Protein AF-A0A7C5HW14-F1 (afdb_monomer)

Radius of gyration: 15.5 Å; Cα contacts (8 Å, |Δi|>4): 98; chains: 1; bounding box: 35×21×46 Å

Nearest PDB structures (foldseek):
  6ga0-assembly1_A  TM=6.897E-01  e=1.597E-01  Saccharolobus solfataricus P2
  2j4r-assembly2_B  TM=5.960E-01  e=9.076E-01  Aquifex aeolicus
  1t6d-assembly2_B  TM=5.633E-01  e=1.109E+00  Aquifex aeolicus VF5
  1t6c-assembly1_A  TM=5.085E-01  e=7.941E-01  Aquifex aeolicus VF5
  5eox-assembly1_B  TM=5.615E-01  e=1.549E+00  Pseudomonas aeruginosa PAO1

pLDDT: mean 87.37, std 11.6, range [46.84, 98.0]

Sequence (80 aa):
MLKDHLVGVDGCKAGWIAISVEADHWHMPELFDSLAALWQVHGGARRLLIDMPVGLPDGAEERRCEQLARRLLGPRRSSV

Mean predicted aligned error: 6.42 Å

Secondary structure (DSSP, 8-state):
----EEEEEEEETTEEEEEEEETTEEPPPEEESSHHHHHHHHTTSSEEEES--SS--SSSSPPHHHHHHHHHHGGGTT--

Solvent-accessible surface area (backbone atoms only — not comparable to full-atom values): 4964 Å² total; per-residue (Å²): 131,84,74,58,31,38,33,45,34,44,80,52,99,78,29,35,41,36,36,42,32,46,82,92,42,76,52,77,76,43,81,24,79,38,73,66,62,43,39,74,75,52,64,83,40,78,42,76,47,59,72,80,74,84,71,74,62,95,56,97,57,80,49,70,68,56,58,52,47,39,64,74,43,51,93,45,57,85,80,118

Structure (mmCIF, N/CA/C/O backbone):
data_AF-A0A7C5HW14-F1
#
_entry.id   AF-A0A7C5HW14-F1
#
loop_
_atom_site.group_PDB
_atom_site.id
_atom_site.type_symbol
_atom_site.label_atom_id
_atom_site.label_alt_id
_atom_site.label_comp_id
_atom_site.label_asym_id
_atom_site.label_entity_id
_atom_site.label_seq_id
_atom_site.pdbx_PDB_ins_code
_atom_site.Cartn_x
_atom_site.Cartn_y
_atom_site.Cartn_z
_atom_site.occupancy
_atom_site.B_iso_or_equiv
_atom_site.auth_seq_id
_atom_site.auth_comp_id
_atom_site.auth_asym_id
_atom_site.auth_atom_id
_atom_site.pdbx_PDB_model_num
ATOM 1 N N . MET A 1 1 ? 9.031 -9.478 -26.138 1.00 46.84 1 MET A N 1
ATOM 2 C CA . MET A 1 1 ? 9.233 -9.747 -24.699 1.00 46.84 1 MET A CA 1
ATOM 3 C C . MET A 1 1 ? 8.316 -8.811 -23.936 1.00 46.84 1 MET A C 1
ATOM 5 O O . MET A 1 1 ? 8.492 -7.606 -24.050 1.00 46.84 1 MET A O 1
ATOM 9 N N . LEU A 1 2 ? 7.281 -9.334 -23.277 1.00 52.06 2 LEU A N 1
ATOM 10 C CA . LEU A 1 2 ? 6.446 -8.525 -22.387 1.00 52.06 2 LEU A CA 1
ATOM 11 C C . LEU A 1 2 ? 7.325 -8.113 -21.207 1.00 52.06 2 LEU A C 1
ATOM 13 O O . LEU A 1 2 ? 7.879 -8.980 -20.539 1.00 52.06 2 LEU A O 1
ATOM 17 N N . LYS A 1 3 ? 7.518 -6.806 -21.017 1.00 59.50 3 LYS A N 1
ATOM 18 C CA . LYS A 1 3 ? 8.246 -6.274 -19.866 1.00 59.50 3 LYS A CA 1
ATOM 19 C C . LYS A 1 3 ? 7.500 -6.700 -18.606 1.00 59.50 3 LYS A C 1
ATOM 21 O O . LYS A 1 3 ? 6.312 -6.408 -18.466 1.00 59.50 3 LYS A O 1
ATOM 26 N N . ASP A 1 4 ? 8.178 -7.400 -17.710 1.00 78.56 4 ASP A N 1
ATOM 27 C CA . ASP A 1 4 ? 7.658 -7.701 -16.383 1.00 78.56 4 ASP A CA 1
ATOM 28 C C . ASP A 1 4 ? 7.694 -6.428 -15.532 1.00 78.56 4 ASP A C 1
ATOM 30 O O . ASP A 1 4 ? 8.572 -6.271 -14.696 1.00 78.56 4 ASP A O 1
ATOM 34 N N . HIS A 1 5 ? 6.767 -5.500 -15.800 1.00 90.44 5 HIS A N 1
ATOM 35 C CA . HIS A 1 5 ? 6.511 -4.341 -14.948 1.00 90.44 5 HIS A CA 1
ATOM 36 C C . HIS A 1 5 ? 5.519 -4.749 -13.856 1.00 90.44 5 HIS A C 1
ATOM 38 O O . HIS A 1 5 ? 4.344 -5.025 -14.135 1.00 90.44 5 HIS A O 1
ATOM 44 N N . LEU A 1 6 ? 6.016 -4.851 -12.628 1.00 95.00 6 LEU A N 1
ATOM 45 C CA . LEU A 1 6 ? 5.266 -5.248 -11.440 1.00 95.00 6 LEU A CA 1
ATOM 46 C C . LEU A 1 6 ? 5.296 -4.105 -10.435 1.00 95.00 6 LEU A C 1
ATOM 48 O O . LEU A 1 6 ? 6.352 -3.523 -10.216 1.00 95.00 6 LEU A O 1
ATOM 52 N N . VAL A 1 7 ? 4.164 -3.817 -9.800 1.00 95.88 7 VAL A N 1
ATOM 53 C CA . VAL A 1 7 ? 4.053 -2.721 -8.833 1.00 95.88 7 VAL A CA 1
ATOM 54 C C . VAL A 1 7 ? 3.470 -3.257 -7.536 1.00 95.88 7 VAL A C 1
ATOM 56 O O . VAL A 1 7 ? 2.353 -3.771 -7.531 1.00 95.88 7 VAL A O 1
ATOM 59 N N . GLY A 1 8 ? 4.231 -3.166 -6.449 1.00 95.12 8 GLY A N 1
ATOM 60 C CA . GLY A 1 8 ? 3.752 -3.416 -5.091 1.00 95.12 8 GLY A CA 1
ATOM 61 C C . GLY A 1 8 ? 3.280 -2.115 -4.457 1.00 95.12 8 GLY A C 1
ATOM 62 O O . GLY A 1 8 ? 3.945 -1.093 -4.605 1.00 95.12 8 GLY A O 1
ATOM 63 N N . VAL A 1 9 ? 2.138 -2.149 -3.778 1.00 95.56 9 VAL A N 1
ATOM 64 C CA . VAL A 1 9 ? 1.470 -0.972 -3.222 1.00 95.56 9 VAL A CA 1
ATOM 65 C C . VAL A 1 9 ? 0.997 -1.259 -1.801 1.00 95.56 9 VAL A C 1
ATOM 67 O O . VAL A 1 9 ? 0.406 -2.308 -1.543 1.00 95.56 9 VAL A O 1
ATOM 70 N N . ASP A 1 10 ? 1.202 -0.296 -0.906 1.00 93.62 10 ASP A N 1
ATOM 71 C CA . ASP A 1 10 ? 0.672 -0.318 0.459 1.00 93.62 10 ASP A CA 1
ATOM 72 C C . ASP A 1 10 ? 0.102 1.054 0.857 1.00 93.62 10 ASP A C 1
ATOM 74 O O . ASP A 1 10 ? 0.510 2.105 0.347 1.00 93.62 10 ASP A O 1
ATOM 78 N N . GLY A 1 11 ? -0.875 1.042 1.761 1.00 89.56 11 GLY A N 1
ATOM 79 C CA . GLY A 1 11 ? -1.482 2.242 2.320 1.00 89.56 11 GLY A CA 1
ATOM 80 C C . GLY A 1 11 ? -0.702 2.747 3.533 1.00 89.56 11 GLY A C 1
ATOM 81 O O . GLY A 1 11 ? -0.394 2.003 4.459 1.00 89.56 11 GLY A O 1
ATOM 82 N N . CYS A 1 12 ? -0.432 4.047 3.589 1.00 89.94 12 CYS A N 1
ATOM 83 C CA . CYS A 1 12 ? 0.190 4.690 4.741 1.00 89.94 12 CYS A CA 1
ATOM 84 C C . CYS A 1 12 ? -0.544 5.981 5.134 1.00 89.94 12 CYS A C 1
ATOM 86 O O . CYS A 1 12 ? -1.445 6.459 4.450 1.00 89.94 12 CYS A O 1
ATOM 88 N N . LYS A 1 13 ? -0.141 6.597 6.253 1.00 87.31 13 LYS A N 1
ATOM 89 C CA . LYS A 1 13 ? -0.763 7.846 6.739 1.00 87.31 13 LYS A CA 1
ATOM 90 C C . LYS A 1 13 ? -0.687 9.009 5.741 1.00 87.31 13 LYS A C 1
ATOM 92 O O . LYS A 1 13 ? -1.459 9.950 5.875 1.00 87.31 13 LYS A O 1
ATOM 97 N N . ALA A 1 14 ? 0.253 8.963 4.798 1.00 92.06 14 ALA A N 1
ATOM 98 C CA . ALA A 1 14 ? 0.460 9.999 3.792 1.00 92.06 14 ALA A CA 1
ATOM 99 C C . ALA A 1 14 ? -0.170 9.662 2.424 1.00 92.06 14 ALA A C 1
ATOM 101 O O . ALA A 1 14 ? 0.057 10.397 1.469 1.00 92.06 14 ALA A O 1
ATOM 102 N N . GLY A 1 15 ? -0.943 8.573 2.325 1.00 92.38 15 GLY A N 1
ATOM 103 C CA . GLY A 1 15 ? -1.558 8.109 1.082 1.00 92.38 15 GLY A CA 1
ATOM 104 C C . GLY A 1 15 ? -1.110 6.693 0.726 1.00 92.38 15 GLY A C 1
ATOM 105 O O . GLY A 1 15 ? -1.222 5.785 1.545 1.00 92.38 15 GLY A O 1
ATOM 106 N N . TRP A 1 16 ? -0.594 6.501 -0.482 1.00 94.38 16 TRP A N 1
ATOM 107 C CA . TRP A 1 16 ? -0.215 5.204 -1.044 1.00 94.38 16 TRP A CA 1
ATOM 108 C C . TRP A 1 16 ? 1.256 5.208 -1.428 1.00 94.38 16 TRP A C 1
ATOM 110 O O . TRP A 1 16 ? 1.687 6.073 -2.187 1.00 94.38 16 TRP A O 1
ATOM 120 N N . ILE A 1 17 ? 2.023 4.247 -0.924 1.00 96.75 17 ILE A N 1
ATOM 121 C CA . ILE A 1 17 ? 3.408 4.040 -1.347 1.00 96.75 17 ILE A CA 1
ATOM 122 C C . ILE A 1 17 ? 3.448 2.928 -2.390 1.00 96.75 17 ILE A C 1
ATOM 124 O O . ILE A 1 17 ? 2.810 1.892 -2.208 1.00 96.75 17 ILE A O 1
ATOM 128 N N . ALA A 1 18 ? 4.184 3.140 -3.478 1.00 96.62 18 ALA A N 1
ATOM 129 C CA . ALA A 1 18 ? 4.380 2.146 -4.522 1.00 96.62 18 ALA A CA 1
ATOM 130 C C . ALA A 1 18 ? 5.866 1.888 -4.764 1.00 96.62 18 ALA A C 1
ATOM 132 O O . ALA A 1 18 ? 6.683 2.805 -4.706 1.00 96.62 18 ALA A O 1
ATOM 133 N N . ILE A 1 19 ? 6.205 0.641 -5.070 1.00 96.81 19 ILE A N 1
ATOM 134 C CA . ILE A 1 19 ? 7.525 0.238 -5.551 1.00 96.81 19 ILE A CA 1
ATOM 135 C C . ILE A 1 19 ? 7.317 -0.547 -6.841 1.00 96.81 19 ILE A C 1
ATOM 137 O O . ILE A 1 19 ? 6.588 -1.544 -6.844 1.00 96.81 19 ILE A O 1
ATOM 141 N N . SER A 1 20 ? 7.955 -0.109 -7.925 1.00 95.88 20 SER A N 1
ATOM 142 C CA . SER A 1 20 ? 7.932 -0.812 -9.204 1.00 95.88 20 SER A CA 1
ATOM 143 C C . SER A 1 20 ? 9.214 -1.606 -9.447 1.00 95.88 20 SER A C 1
ATOM 145 O O . SER A 1 20 ? 10.310 -1.237 -9.012 1.00 95.88 20 SER A O 1
ATOM 147 N N . VAL A 1 21 ? 9.057 -2.719 -10.156 1.00 94.75 21 VAL A N 1
ATOM 148 C CA . VAL A 1 21 ? 10.142 -3.576 -10.628 1.00 94.75 21 VAL A CA 1
ATOM 149 C C . VAL A 1 21 ? 9.978 -3.783 -12.125 1.00 94.75 21 VAL A C 1
ATOM 151 O O . VAL A 1 21 ? 8.902 -4.182 -12.571 1.00 94.75 21 VAL A O 1
ATOM 154 N N . GLU A 1 22 ? 11.045 -3.541 -12.885 1.00 92.06 22 GLU A N 1
ATOM 155 C CA . GLU A 1 22 ? 11.131 -3.833 -14.318 1.00 92.06 22 GLU A CA 1
ATOM 156 C C . GLU A 1 22 ? 12.418 -4.598 -14.626 1.00 92.06 22 GLU A C 1
ATOM 158 O O . GLU A 1 22 ? 13.506 -4.118 -14.323 1.00 92.06 22 GLU A O 1
ATOM 163 N N . ALA A 1 23 ? 12.312 -5.769 -15.265 1.00 88.00 23 ALA A N 1
ATOM 164 C CA . ALA A 1 23 ? 13.477 -6.582 -15.654 1.00 88.00 23 ALA A CA 1
ATOM 165 C C . ALA A 1 23 ? 14.483 -6.785 -14.495 1.00 88.00 23 ALA A C 1
ATOM 167 O O . ALA A 1 23 ? 15.684 -6.582 -14.658 1.00 88.00 23 ALA A O 1
ATOM 168 N N . ASP A 1 24 ? 13.956 -7.135 -13.317 1.00 84.81 24 ASP A N 1
ATOM 169 C CA . ASP A 1 24 ? 14.686 -7.314 -12.052 1.00 84.81 24 ASP A CA 1
ATOM 170 C C . ASP A 1 24 ? 15.349 -6.044 -11.476 1.00 84.81 24 ASP A C 1
ATOM 172 O O . ASP A 1 24 ? 16.063 -6.108 -10.472 1.00 84.81 24 ASP A O 1
ATOM 176 N N . HIS A 1 25 ? 15.081 -4.870 -12.055 1.00 91.81 25 HIS A N 1
ATOM 177 C CA . HIS A 1 25 ? 15.502 -3.581 -11.519 1.00 91.81 25 HIS A CA 1
ATOM 178 C C . HIS A 1 25 ? 14.421 -2.971 -10.626 1.00 91.81 25 HIS A C 1
ATOM 180 O O . HIS A 1 25 ? 13.285 -2.781 -11.056 1.00 91.81 25 HIS A O 1
ATOM 186 N N . TRP A 1 26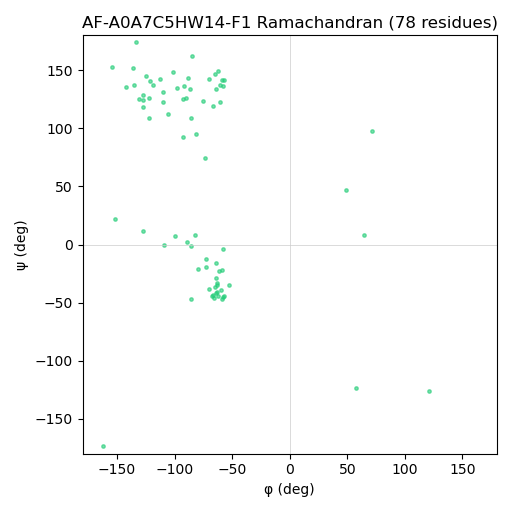 ? 14.792 -2.638 -9.390 1.00 93.94 26 TRP A N 1
ATOM 187 C CA . TRP A 1 26 ? 13.916 -1.995 -8.415 1.00 93.94 26 TRP A CA 1
ATOM 188 C C . TRP A 1 26 ? 14.018 -0.478 -8.526 1.00 93.94 26 TRP A C 1
ATOM 190 O O . TRP A 1 26 ? 15.108 0.086 -8.412 1.00 93.94 26 TRP A O 1
ATOM 200 N N . HIS A 1 27 ? 12.880 0.183 -8.698 1.00 94.75 27 HIS A N 1
ATOM 201 C CA . HIS A 1 27 ? 12.802 1.637 -8.671 1.00 94.75 27 HIS A CA 1
ATOM 202 C C . HIS A 1 27 ? 12.671 2.160 -7.238 1.00 94.75 27 HIS A C 1
ATOM 204 O O . HIS A 1 27 ? 12.334 1.428 -6.303 1.00 94.75 27 HIS A O 1
ATOM 210 N N . MET A 1 28 ? 12.960 3.450 -7.059 1.00 96.50 28 MET A N 1
ATOM 211 C CA . MET A 1 28 ? 12.743 4.108 -5.774 1.00 96.50 28 MET A CA 1
ATOM 212 C C . MET A 1 28 ? 11.255 4.149 -5.419 1.00 96.50 28 MET A C 1
ATOM 214 O O . MET A 1 28 ? 10.434 4.291 -6.324 1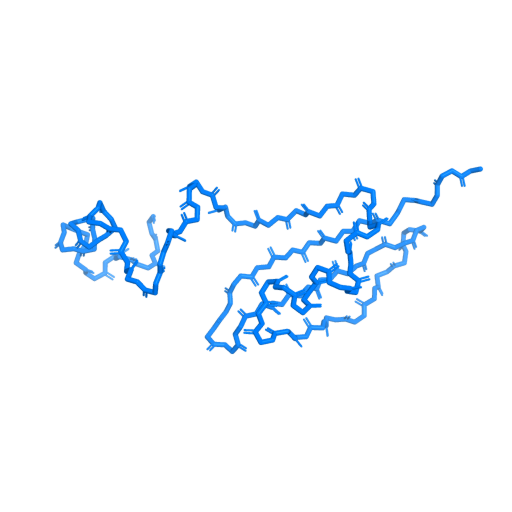.00 96.50 28 MET A O 1
ATOM 218 N N . PRO A 1 29 ? 10.905 4.054 -4.123 1.00 96.31 29 PRO A N 1
ATOM 219 C CA . PRO A 1 29 ? 9.520 4.173 -3.705 1.00 96.31 29 PRO A CA 1
ATOM 220 C C . PRO A 1 29 ? 8.938 5.538 -4.072 1.00 96.31 29 PRO A C 1
ATOM 222 O O . PRO A 1 29 ? 9.569 6.575 -3.857 1.00 96.31 29 PRO A O 1
ATOM 225 N N . GLU A 1 30 ? 7.707 5.528 -4.563 1.00 97.62 30 GLU A N 1
ATOM 226 C CA . GLU A 1 30 ? 6.934 6.718 -4.902 1.00 97.62 30 GLU 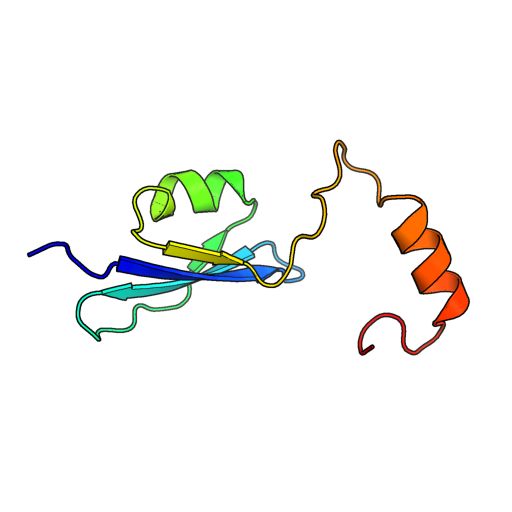A CA 1
ATOM 227 C C . GLU A 1 30 ? 5.740 6.846 -3.953 1.00 97.62 30 GLU A C 1
ATOM 229 O O . GLU A 1 30 ? 5.129 5.844 -3.578 1.00 97.62 30 GLU A O 1
ATOM 234 N N . LEU A 1 31 ? 5.400 8.077 -3.562 1.00 98.00 31 LEU A N 1
ATOM 235 C CA . LEU A 1 31 ? 4.254 8.371 -2.703 1.00 98.00 31 LEU A CA 1
ATOM 236 C C . LEU A 1 31 ? 3.164 9.084 -3.508 1.00 98.00 31 LEU A C 1
ATOM 238 O O . LEU A 1 31 ? 3.429 10.087 -4.168 1.00 98.00 31 LEU A O 1
ATOM 242 N N . PHE A 1 32 ? 1.935 8.595 -3.393 1.00 96.81 32 PHE A N 1
ATOM 243 C CA . PHE A 1 32 ? 0.750 9.124 -4.059 1.00 96.81 32 PHE A CA 1
ATOM 244 C C . PHE A 1 32 ? -0.303 9.516 -3.026 1.00 96.81 32 PHE A C 1
ATOM 246 O O . PHE A 1 32 ? -0.533 8.794 -2.059 1.00 96.81 32 PHE A O 1
ATOM 253 N N . ASP A 1 33 ? -0.996 10.630 -3.243 1.00 95.00 33 ASP A N 1
ATOM 254 C CA . ASP A 1 33 ? -2.069 11.096 -2.353 1.00 95.00 33 ASP A CA 1
ATOM 255 C C . ASP A 1 33 ? -3.355 10.254 -2.450 1.00 95.00 33 ASP A C 1
ATOM 257 O O . ASP A 1 33 ? -4.198 10.266 -1.552 1.00 95.00 33 ASP A O 1
ATOM 261 N N . SER A 1 34 ? -3.510 9.508 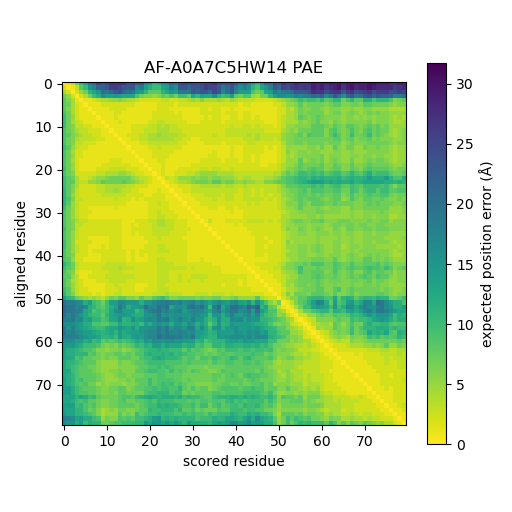-3.542 1.00 91.06 34 SER A N 1
ATOM 262 C CA . SER A 1 34 ? -4.729 8.796 -3.894 1.00 91.06 34 SER A CA 1
ATOM 263 C C . SER A 1 34 ? -4.432 7.595 -4.788 1.00 91.06 34 SER A C 1
ATOM 265 O O . SER A 1 34 ? -3.480 7.584 -5.572 1.00 91.06 34 SER A O 1
ATOM 267 N N . LEU A 1 35 ? -5.307 6.588 -4.719 1.00 89.38 35 LEU A N 1
ATOM 268 C CA . LEU A 1 35 ? -5.214 5.416 -5.589 1.00 89.38 35 LEU A CA 1
ATOM 269 C C . LEU A 1 35 ? -5.420 5.793 -7.067 1.00 89.38 35 LEU A C 1
ATOM 271 O O . LEU A 1 35 ? -4.859 5.157 -7.951 1.00 89.38 35 LEU A O 1
ATOM 275 N N . ALA A 1 36 ? -6.186 6.857 -7.336 1.00 92.56 36 ALA A N 1
ATOM 276 C CA . ALA A 1 36 ? -6.383 7.385 -8.682 1.00 92.56 36 ALA A CA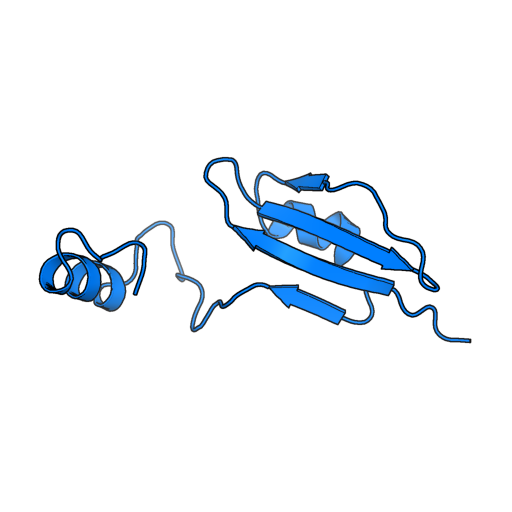 1
ATOM 277 C C . ALA A 1 36 ? -5.083 7.955 -9.271 1.00 92.56 36 ALA A C 1
ATOM 279 O O . ALA A 1 36 ? -4.758 7.630 -10.411 1.00 92.56 36 ALA A O 1
ATOM 280 N N . ALA A 1 37 ? -4.326 8.752 -8.506 1.00 95.75 37 ALA A N 1
ATOM 281 C CA . ALA A 1 37 ? -3.029 9.274 -8.942 1.00 95.75 37 ALA A CA 1
ATOM 282 C C . ALA A 1 37 ? -2.025 8.141 -9.207 1.00 95.75 37 ALA A C 1
ATOM 284 O O . ALA A 1 37 ? -1.382 8.119 -10.255 1.00 95.75 37 ALA A O 1
ATOM 285 N N . LEU A 1 38 ? -1.971 7.153 -8.309 1.00 95.44 38 LEU A N 1
ATOM 286 C CA . LEU A 1 38 ? -1.168 5.944 -8.492 1.00 95.44 38 LEU A CA 1
ATOM 287 C C . LEU A 1 38 ? -1.563 5.199 -9.776 1.00 95.44 38 LEU A C 1
ATOM 289 O O . LEU A 1 38 ? -0.698 4.818 -10.564 1.00 95.44 38 LEU A O 1
ATOM 293 N N . TRP A 1 39 ? -2.866 5.028 -10.026 1.00 94.50 39 TRP A N 1
ATOM 294 C CA . TRP A 1 39 ? -3.381 4.357 -11.221 1.00 94.50 39 TRP A CA 1
ATOM 295 C C . TRP A 1 39 ? -3.023 5.086 -12.522 1.00 94.50 39 TRP A C 1
ATOM 297 O O . TRP A 1 39 ? -2.751 4.428 -13.524 1.00 94.50 39 TRP A O 1
ATOM 307 N N . GLN A 1 40 ? -2.976 6.422 -12.533 1.00 96.75 40 GLN A N 1
ATOM 308 C CA . GLN A 1 40 ? -2.547 7.168 -13.725 1.00 96.75 40 GLN A CA 1
ATOM 309 C C . GLN A 1 40 ? -1.092 6.870 -14.114 1.00 96.75 40 GLN A C 1
ATOM 311 O O . GLN A 1 40 ? -0.777 6.857 -15.301 1.00 96.75 40 GLN A O 1
ATOM 316 N N . VAL A 1 41 ? -0.220 6.611 -13.136 1.00 96.00 41 VAL A N 1
ATOM 317 C CA . VAL A 1 41 ? 1.200 6.308 -13.380 1.00 96.00 41 VAL A CA 1
ATOM 318 C C . VAL A 1 41 ? 1.412 4.823 -13.674 1.00 96.00 41 VAL A C 1
ATOM 320 O O . VAL A 1 41 ? 2.076 4.463 -14.644 1.00 96.00 41 VAL A O 1
ATOM 323 N N . HIS A 1 42 ? 0.810 3.952 -12.864 1.00 95.31 42 HIS A N 1
ATOM 324 C CA . HIS A 1 42 ? 1.120 2.520 -12.824 1.00 95.31 42 HIS A CA 1
ATOM 325 C C . HIS A 1 42 ? 0.021 1.615 -13.400 1.00 95.31 42 HIS A C 1
ATOM 327 O O . HIS A 1 42 ? 0.197 0.401 -13.458 1.00 95.31 42 HIS A O 1
ATOM 333 N N . GLY A 1 43 ? -1.100 2.162 -13.879 1.00 93.31 43 GLY A N 1
ATOM 334 C CA . GLY A 1 43 ? -2.242 1.385 -14.394 1.00 93.31 43 GLY A CA 1
ATOM 335 C C . GLY A 1 43 ? -1.940 0.543 -15.641 1.00 93.31 43 GLY A C 1
ATOM 336 O O . GLY A 1 43 ? -2.687 -0.378 -15.960 1.00 93.31 43 GLY A O 1
ATOM 337 N N . GLY A 1 44 ? -0.829 0.822 -16.332 1.00 92.88 44 GLY A N 1
ATOM 338 C CA . GLY A 1 44 ? -0.310 -0.001 -17.429 1.00 92.88 44 GLY A CA 1
ATOM 339 C C . GLY A 1 44 ? 0.594 -1.161 -16.990 1.00 92.88 44 GLY A C 1
ATOM 340 O O . GLY A 1 44 ? 1.092 -1.893 -17.846 1.00 92.88 44 GLY A O 1
ATOM 341 N N . ALA A 1 45 ? 0.856 -1.324 -15.689 1.00 93.94 45 ALA A N 1
ATOM 342 C CA . ALA A 1 45 ? 1.667 -2.419 -15.172 1.00 93.94 45 ALA A CA 1
ATOM 343 C C . ALA A 1 45 ? 1.030 -3.779 -15.475 1.00 93.94 45 ALA A C 1
ATOM 345 O O . ALA A 1 45 ? -0.191 -3.938 -15.498 1.00 93.94 45 ALA A O 1
ATOM 346 N N . ARG A 1 46 ? 1.869 -4.807 -15.647 1.00 93.75 46 ARG A N 1
ATOM 347 C CA . ARG A 1 46 ? 1.381 -6.176 -15.855 1.00 93.75 46 ARG A CA 1
ATOM 348 C C . ARG A 1 46 ? 0.647 -6.689 -14.621 1.00 93.75 46 ARG A C 1
ATOM 350 O O . ARG A 1 46 ? -0.308 -7.455 -14.745 1.00 93.75 46 ARG A O 1
ATOM 357 N N . ARG A 1 47 ? 1.131 -6.321 -13.432 1.00 92.44 47 ARG A N 1
ATOM 358 C CA . ARG A 1 47 ? 0.472 -6.587 -12.152 1.00 92.44 47 ARG A CA 1
ATOM 359 C C . ARG A 1 47 ? 0.667 -5.404 -11.224 1.00 92.44 47 ARG A C 1
ATOM 361 O O . ARG A 1 47 ? 1.784 -4.919 -11.074 1.00 92.44 47 ARG A O 1
ATOM 368 N N . LEU A 1 48 ? -0.416 -5.029 -10.565 1.00 92.75 48 LEU A N 1
ATOM 369 C CA . LEU A 1 48 ? -0.449 -4.026 -9.517 1.00 92.75 48 LEU A CA 1
ATOM 370 C C . LEU A 1 48 ? -1.023 -4.720 -8.277 1.00 92.75 48 LEU A C 1
ATOM 372 O O . LEU A 1 48 ? -2.177 -5.148 -8.278 1.00 92.75 48 LEU A O 1
ATOM 376 N N . LEU A 1 49 ? -0.168 -4.952 -7.284 1.00 92.62 49 LEU A N 1
ATOM 377 C CA . LEU A 1 49 ? -0.450 -5.746 -6.092 1.00 92.62 49 LEU A CA 1
ATOM 378 C C . LEU A 1 49 ? -0.630 -4.798 -4.907 1.00 92.62 49 LEU A C 1
ATOM 380 O O . LEU A 1 49 ? 0.330 -4.159 -4.493 1.00 92.62 49 LEU A O 1
ATOM 384 N N . ILE A 1 50 ? -1.850 -4.711 -4.381 1.00 90.81 50 ILE A N 1
ATOM 385 C CA . ILE A 1 50 ? -2.193 -3.854 -3.241 1.00 90.81 50 ILE A CA 1
ATOM 386 C C . ILE A 1 50 ? -2.478 -4.760 -2.043 1.00 90.81 50 ILE A C 1
ATOM 388 O O . ILE A 1 50 ? -3.355 -5.625 -2.145 1.00 90.81 50 ILE A O 1
ATOM 392 N N . ASP A 1 51 ? -1.759 -4.573 -0.934 1.00 84.44 51 ASP A N 1
ATOM 393 C CA . ASP A 1 51 ? -2.082 -5.267 0.319 1.00 84.44 51 ASP A CA 1
ATOM 394 C C . ASP A 1 51 ? -3.400 -4.733 0.920 1.00 84.44 51 ASP A C 1
ATOM 396 O O . ASP A 1 51 ? -3.764 -3.567 0.779 1.00 84.44 51 ASP A O 1
ATOM 400 N N . MET A 1 52 ? -4.173 -5.649 1.494 1.00 69.56 52 MET A N 1
ATOM 401 C CA . MET A 1 52 ? -5.396 -6.174 0.884 1.00 69.56 52 MET A CA 1
ATOM 402 C C . MET A 1 52 ? -6.626 -5.240 0.915 1.00 69.56 52 MET A C 1
ATOM 404 O O . MET A 1 52 ? -7.148 -4.957 1.994 1.00 69.56 52 MET A O 1
ATOM 408 N N . PRO A 1 53 ? -7.246 -4.906 -0.241 1.00 59.41 53 PRO A N 1
ATOM 409 C CA . PRO A 1 53 ? -8.607 -4.385 -0.250 1.00 59.41 53 PRO A CA 1
ATOM 410 C C . PRO A 1 53 ? -9.625 -5.522 -0.443 1.00 59.41 53 PRO A C 1
ATOM 412 O O . PRO A 1 53 ? -10.009 -5.856 -1.564 1.00 59.41 53 PRO A O 1
ATOM 415 N N . VAL A 1 54 ? -10.145 -6.094 0.650 1.00 57.25 54 VAL A N 1
ATOM 416 C CA . VAL A 1 54 ? -11.444 -6.795 0.589 1.00 57.25 54 VAL A CA 1
ATOM 417 C C . VAL A 1 54 ? -12.532 -5.736 0.672 1.00 57.25 54 VAL A C 1
ATOM 419 O O . VAL A 1 54 ? -12.902 -5.329 1.769 1.00 57.25 54 VAL A O 1
ATOM 422 N N . GLY A 1 55 ? -13.035 -5.298 -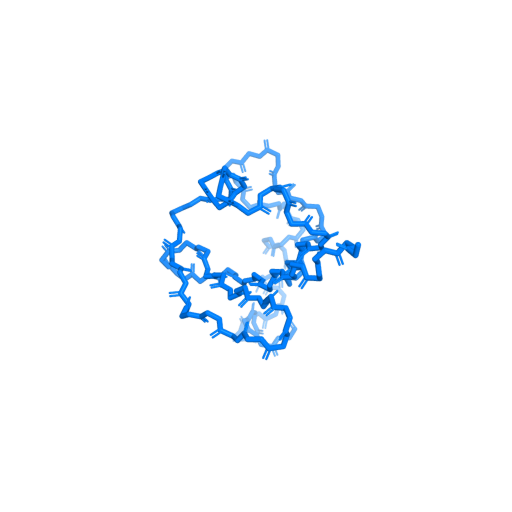0.485 1.00 59.00 55 GLY A N 1
ATOM 423 C CA . GLY A 1 55 ? -14.095 -4.297 -0.628 1.00 59.00 55 GLY A CA 1
ATOM 424 C C . GLY A 1 55 ? -13.622 -2.891 -0.268 1.00 59.00 55 GLY A C 1
ATOM 425 O O . GLY A 1 55 ? -13.594 -2.528 0.904 1.00 59.00 55 GLY A O 1
ATOM 426 N N . LEU A 1 56 ? -13.268 -2.096 -1.279 1.00 66.00 56 LEU A N 1
ATOM 427 C CA . LEU A 1 56 ? -13.028 -0.668 -1.082 1.00 66.00 56 LEU A CA 1
ATOM 428 C C . LEU A 1 56 ? -14.308 -0.018 -0.525 1.00 66.00 56 LEU A C 1
ATOM 430 O O . LEU A 1 56 ? -15.403 -0.417 -0.936 1.00 66.00 56 LEU A O 1
ATOM 434 N N . PRO A 1 57 ? -14.205 0.941 0.410 1.00 67.81 57 PRO A N 1
ATOM 435 C CA . PRO A 1 57 ? -15.366 1.717 0.815 1.00 67.81 57 PRO A CA 1
ATOM 436 C C . PRO A 1 57 ? -15.947 2.425 -0.419 1.00 67.81 57 PRO A C 1
ATOM 438 O O . PRO A 1 57 ? -15.215 2.958 -1.251 1.00 67.81 57 PRO A O 1
ATOM 441 N N . ASP A 1 58 ? -17.270 2.400 -0.550 1.00 72.75 58 ASP A N 1
ATOM 442 C CA . ASP A 1 58 ? -18.029 3.056 -1.621 1.00 72.75 58 ASP A CA 1
ATOM 443 C C . ASP A 1 58 ? -18.272 4.553 -1.339 1.00 72.75 58 ASP A C 1
ATOM 445 O O . ASP A 1 58 ? -18.983 5.234 -2.077 1.00 72.75 58 ASP A O 1
ATOM 449 N N . GLY A 1 59 ? -17.634 5.083 -0.291 1.00 76.06 59 GLY A N 1
ATOM 450 C CA . GLY A 1 59 ? -17.673 6.479 0.116 1.00 76.06 59 GLY A CA 1
ATOM 451 C C . GLY A 1 59 ? -16.518 6.840 1.052 1.00 76.06 59 GLY A C 1
ATOM 452 O O . GLY A 1 59 ? -15.613 6.047 1.298 1.00 76.06 59 GLY A O 1
ATOM 453 N N . ALA A 1 60 ? -16.550 8.062 1.585 1.00 74.00 60 ALA A N 1
ATOM 454 C CA . ALA A 1 60 ? -15.528 8.555 2.512 1.00 74.00 60 ALA A CA 1
ATOM 455 C C . ALA A 1 60 ? -15.617 7.928 3.917 1.00 74.00 60 ALA A C 1
ATOM 457 O O . ALA A 1 60 ? -14.706 8.098 4.727 1.00 74.00 60 ALA A O 1
ATOM 458 N N . GLU A 1 61 ? -16.717 7.238 4.226 1.00 78.25 61 GLU A N 1
ATOM 459 C CA . GLU A 1 61 ? -16.923 6.626 5.533 1.00 78.25 61 GLU A CA 1
ATOM 460 C C . GLU A 1 61 ? -16.346 5.214 5.610 1.00 78.25 61 GLU A C 1
ATOM 462 O O . GLU A 1 61 ? -16.422 4.412 4.679 1.00 78.25 61 GLU A O 1
ATOM 467 N N . GLU A 1 62 ? -15.802 4.890 6.781 1.00 79.50 62 GLU A N 1
ATOM 468 C CA . GLU A 1 62 ? -15.379 3.535 7.104 1.00 79.50 62 GLU A CA 1
ATOM 469 C C . GLU A 1 62 ? -16.596 2.595 7.139 1.00 79.50 62 GLU A C 1
ATOM 471 O O . GLU A 1 62 ? -17.613 2.895 7.776 1.00 79.50 62 GLU A O 1
ATOM 476 N N . ARG A 1 63 ? -16.481 1.420 6.508 1.00 84.69 63 ARG A N 1
ATOM 477 C CA . ARG A 1 63 ? -17.554 0.415 6.485 1.00 84.69 63 ARG A CA 1
ATOM 478 C C . ARG A 1 63 ? -17.946 0.015 7.906 1.00 84.69 63 ARG A C 1
ATOM 480 O O . ARG A 1 63 ? -17.096 -0.202 8.769 1.00 84.69 63 ARG A O 1
ATOM 487 N N . ARG A 1 64 ? -19.245 -0.195 8.147 1.00 86.69 64 ARG A N 1
ATOM 488 C CA . ARG A 1 64 ? -19.770 -0.569 9.477 1.00 86.69 64 ARG A CA 1
ATOM 489 C C . ARG A 1 64 ? -19.068 -1.793 10.086 1.00 86.69 64 ARG A C 1
ATOM 491 O O . ARG A 1 64 ? -18.901 -1.848 11.303 1.00 86.69 64 ARG A O 1
ATOM 498 N N . CYS A 1 65 ? -18.668 -2.769 9.268 1.00 86.50 65 CYS A N 1
ATOM 499 C CA . CYS A 1 65 ? -17.937 -3.948 9.738 1.00 86.50 65 CYS A CA 1
ATOM 500 C C . CYS A 1 65 ? -16.566 -3.593 10.336 1.00 86.50 65 CYS A C 1
ATOM 502 O O . CYS A 1 65 ? -16.221 -4.126 11.389 1.00 86.50 65 CYS A O 1
ATOM 504 N N . GLU A 1 66 ? -15.829 -2.659 9.733 1.00 87.25 66 GLU A N 1
ATOM 505 C CA . GLU A 1 66 ? -14.523 -2.210 10.223 1.00 87.25 66 GLU A CA 1
ATOM 506 C C . GLU A 1 66 ? -14.664 -1.462 11.549 1.00 87.25 66 GLU A C 1
ATOM 508 O O . GLU A 1 66 ? -13.971 -1.786 12.516 1.00 87.25 66 GLU A O 1
ATOM 513 N N . GLN A 1 67 ? -15.648 -0.563 11.654 1.00 88.06 67 GLN A N 1
ATOM 514 C CA . GLN A 1 67 ? -15.931 0.151 12.902 1.00 88.06 67 GLN A CA 1
ATOM 515 C C . GLN A 1 67 ? -16.226 -0.817 14.061 1.00 88.06 67 GLN A C 1
ATOM 517 O O . GLN A 1 67 ? -15.723 -0.647 15.176 1.00 88.06 67 GLN A O 1
ATOM 522 N N . LEU A 1 68 ? -17.045 -1.848 13.812 1.00 92.38 68 LEU A N 1
ATOM 523 C CA . LEU A 1 68 ? -17.367 -2.873 14.808 1.00 92.38 68 LEU A CA 1
ATOM 524 C C . LEU A 1 68 ? -16.140 -3.722 15.163 1.00 92.38 68 LEU A C 1
ATOM 526 O O . LEU A 1 68 ? -15.893 -3.952 16.348 1.00 92.38 68 LEU A O 1
ATOM 530 N N . ALA A 1 69 ? -15.342 -4.129 14.172 1.00 90.31 69 ALA A N 1
ATOM 531 C CA . ALA A 1 69 ? -14.110 -4.878 14.398 1.00 90.31 69 ALA A CA 1
ATOM 532 C C . ALA A 1 69 ? -13.131 -4.090 15.280 1.00 90.31 69 ALA A C 1
ATOM 534 O O . ALA A 1 69 ? -12.646 -4.615 16.280 1.00 90.31 69 ALA A O 1
ATOM 535 N N . ARG A 1 70 ? -12.906 -2.798 15.005 1.00 90.44 70 ARG A N 1
ATOM 536 C CA . ARG A 1 70 ? -12.016 -1.953 15.822 1.00 90.44 70 ARG A CA 1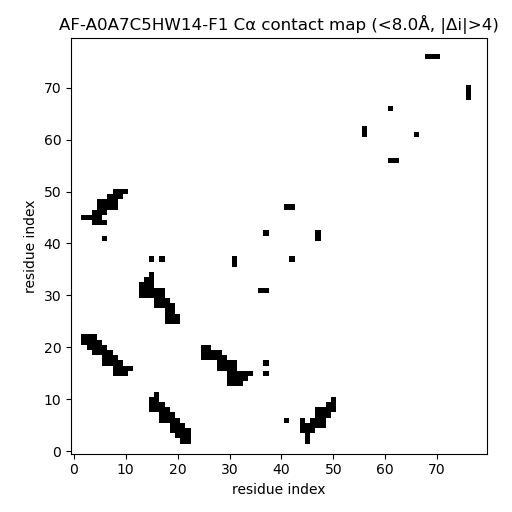
ATOM 537 C C . ARG A 1 70 ? -12.465 -1.857 17.280 1.00 90.44 70 ARG A C 1
ATOM 539 O O . ARG A 1 70 ? -11.615 -1.879 18.171 1.00 90.44 70 ARG A O 1
ATOM 546 N N . ARG A 1 71 ? -13.778 -1.770 17.533 1.00 93.19 71 ARG A N 1
ATOM 547 C CA . ARG A 1 71 ? -14.336 -1.752 18.899 1.00 93.19 71 ARG A CA 1
ATOM 548 C C . ARG A 1 71 ? -14.072 -3.064 19.635 1.00 93.19 71 ARG A C 1
ATOM 550 O O . ARG A 1 71 ? -13.698 -3.022 20.801 1.00 93.19 71 ARG A O 1
ATOM 557 N N . LEU A 1 72 ? -14.230 -4.202 18.958 1.00 95.88 72 LEU A N 1
ATOM 558 C CA . LEU A 1 72 ? -13.980 -5.526 19.538 1.00 95.88 72 LEU A CA 1
ATOM 559 C C . LEU A 1 72 ? -12.486 -5.790 19.784 1.00 95.88 72 LEU A C 1
ATOM 561 O O . LEU A 1 72 ? -12.126 -6.376 20.800 1.00 95.88 72 LEU A O 1
ATOM 565 N N . LEU A 1 73 ? -11.613 -5.339 18.880 1.00 95.12 73 LEU A N 1
ATOM 566 C CA . LEU A 1 73 ? -10.165 -5.578 18.944 1.00 95.12 73 LEU A CA 1
ATOM 567 C C . LEU A 1 73 ? -9.425 -4.640 19.916 1.00 95.12 73 LEU A C 1
ATOM 569 O O . LEU A 1 73 ? -8.310 -4.946 20.351 1.00 95.12 73 LEU A O 1
ATOM 573 N N . GLY A 1 74 ? -10.010 -3.487 20.257 1.00 93.12 74 GLY A N 1
ATOM 574 C CA . GLY A 1 74 ? -9.469 -2.562 21.253 1.00 93.12 74 GLY A CA 1
ATOM 575 C C . GLY A 1 74 ? -8.039 -2.091 20.922 1.00 93.12 74 GLY A C 1
ATOM 576 O O . GLY A 1 74 ? -7.809 -1.530 19.843 1.00 93.12 74 GLY A O 1
ATOM 577 N N . PRO A 1 75 ? -7.050 -2.275 21.821 1.00 94.50 75 PRO A N 1
ATOM 578 C CA . PRO A 1 75 ? -5.651 -1.913 21.563 1.00 94.50 75 PRO A CA 1
ATOM 579 C C . PRO A 1 75 ? -4.998 -2.662 20.396 1.00 94.50 75 PRO A C 1
ATOM 581 O O . PRO A 1 75 ? -4.036 -2.160 19.826 1.00 94.50 75 PRO A O 1
ATOM 584 N N . ARG A 1 76 ? -5.512 -3.841 20.021 1.00 92.62 76 ARG A N 1
ATOM 585 C CA . ARG A 1 76 ? -4.942 -4.676 18.953 1.00 92.62 76 ARG A CA 1
ATOM 586 C C . ARG A 1 76 ? -5.486 -4.361 17.562 1.00 92.62 76 ARG A C 1
ATOM 588 O O . ARG A 1 76 ? -5.068 -4.991 16.604 1.00 92.62 76 ARG A O 1
ATOM 595 N N . ARG A 1 77 ? -6.369 -3.366 17.426 1.00 90.06 77 ARG A N 1
ATOM 596 C CA . ARG A 1 77 ? -7.054 -2.989 16.169 1.00 90.06 77 ARG A CA 1
ATOM 597 C C . ARG A 1 77 ? -6.151 -2.616 14.979 1.00 90.06 77 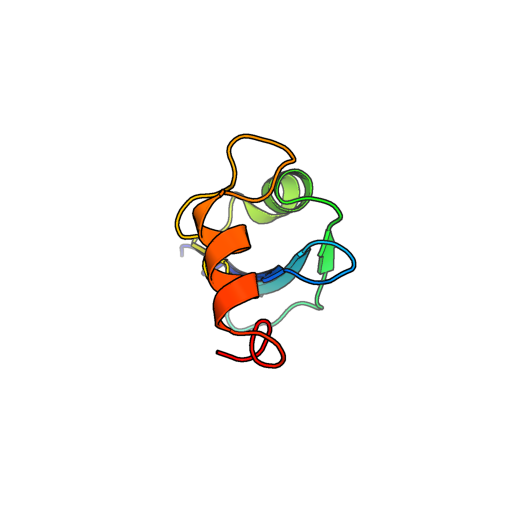ARG A C 1
ATOM 599 O O . ARG A 1 77 ? -6.674 -2.260 13.930 1.00 90.06 77 ARG A O 1
ATOM 606 N N . SER A 1 78 ? -4.837 -2.575 15.174 1.00 83.19 78 SER A N 1
ATOM 607 C CA . SER A 1 78 ? -3.835 -2.167 14.185 1.00 83.19 78 SER A CA 1
ATOM 608 C C . SER A 1 78 ? -2.719 -3.204 13.998 1.00 83.19 78 SER A C 1
ATOM 610 O O . SER A 1 78 ? -1.692 -2.873 13.418 1.00 83.19 78 SER A O 1
ATOM 612 N N . SER A 1 79 ? -2.868 -4.423 14.528 1.00 82.69 79 SER A N 1
ATOM 613 C CA . SER A 1 79 ? -1.817 -5.454 14.487 1.00 82.69 79 SER A CA 1
ATOM 614 C C . SER A 1 79 ? -2.361 -6.892 14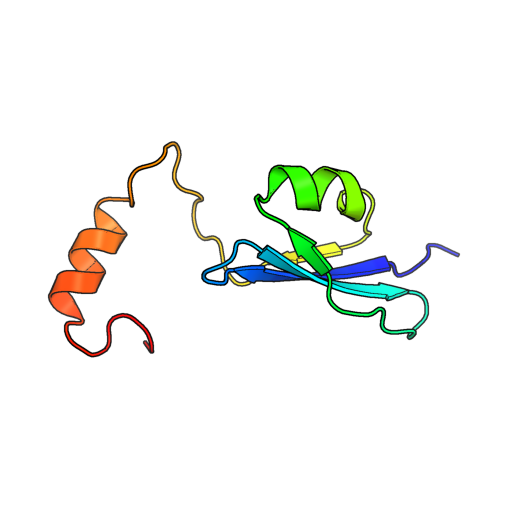.501 1.00 82.69 79 SER A C 1
ATOM 616 O O . SER A 1 79 ? -1.672 -7.795 14.976 1.00 82.69 79 SER A O 1
ATOM 618 N N . VAL A 1 80 ? -3.617 -7.086 14.097 1.00 75.19 80 VAL A N 1
ATOM 619 C CA . VAL A 1 80 ? -4.329 -8.376 14.029 1.00 75.19 80 VAL A CA 1
ATOM 620 C C . VAL A 1 80 ? -5.066 -8.493 12.714 1.00 75.19 80 VAL A C 1
ATOM 622 O O . VAL A 1 80 ? -5.424 -7.424 12.169 1.00 75.19 80 VAL A O 1
#

Foldseek 3Di:
DPWQWEKEWEADPQGIWIWIATPNDTDDIDHDNYPVRVCVVCVPHPYYHYPDDPDDPPDPDDDPVLVVQCVVCPPCSPPD